Protein AF-T0Y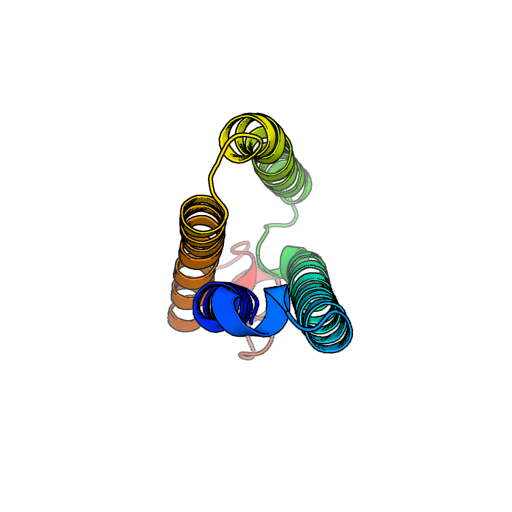A87-F1 (afdb_monomer_lite)

Organism: NCBI:txid410659

InterPro domains:
  IPR036259 MFS transporter superfamily [SSF103473] (5-103)

Secondary structure (DSSP, 8-state):
-HHHHHHHHHHTHHHHTT-HHHHHHHHHHHHHHHHHHHHHHHHHHHHHS-GGGHHHHHHHHHHHHHHHHHHHHHHHTT--HHHHHHHHHHHHHHHHHHHHHHHHH---GGGT--HHHHTTS--

Foldseek 3Di:
DLLVLLVVCLVCVVPVVVPVVVVVVSVVVNVVVVVVVVVVVVVCLLLQADPVCSVVVVVVVVCCVVVVVVVLCVVLVPDDSNVNSVVVSVVVVVVVVVVVVCVVPQDDVVVVDDSCVNNVVDD

Structure (mmCIF, N/CA/C/O backbone):
data_AF-T0YA87-F1
#
_entry.id   AF-T0YA87-F1
#
loop_
_atom_site.group_PDB
_atom_site.id
_atom_site.type_symbol
_atom_site.label_atom_id
_atom_site.label_alt_id
_atom_site.label_comp_id
_atom_site.label_asym_id
_atom_site.label_entity_id
_atom_site.label_seq_id
_atom_site.pdbx_PDB_ins_code
_atom_site.Cartn_x
_atom_site.Cartn_y
_atom_site.Cartn_z
_atom_site.occupancy
_atom_site.B_iso_or_equiv
_atom_site.auth_seq_id
_atom_site.auth_comp_id
_atom_site.auth_asym_id
_atom_site.auth_atom_id
_atom_site.pdbx_PDB_model_num
ATOM 1 N N . GLY A 1 1 ? -3.652 -8.471 -0.371 1.00 86.06 1 GLY A N 1
ATOM 2 C CA . GLY A 1 1 ? -3.643 -8.901 1.042 1.00 86.06 1 GLY A CA 1
ATOM 3 C C . GLY A 1 1 ? -4.037 -7.775 1.978 1.00 86.06 1 GLY A C 1
ATOM 4 O O . GLY A 1 1 ? -5.022 -7.910 2.693 1.00 86.06 1 GLY A O 1
ATOM 5 N N . THR A 1 2 ? -3.306 -6.660 1.949 1.00 93.38 2 THR A N 1
ATOM 6 C CA . THR A 1 2 ? -3.469 -5.559 2.909 1.00 93.38 2 THR A CA 1
ATOM 7 C C . THR A 1 2 ? -4.875 -4.983 2.976 1.00 93.38 2 THR A C 1
ATOM 9 O O . THR A 1 2 ? -5.438 -4.945 4.061 1.00 93.38 2 THR A O 1
ATOM 12 N N . PHE A 1 3 ? -5.483 -4.632 1.835 1.00 95.31 3 PHE A N 1
ATOM 13 C CA . PHE A 1 3 ? -6.855 -4.110 1.795 1.00 95.31 3 PHE A CA 1
ATOM 14 C C . PHE A 1 3 ? -7.845 -5.001 2.561 1.00 95.31 3 PHE A C 1
ATOM 16 O O . PHE A 1 3 ? -8.583 -4.529 3.421 1.00 95.31 3 PHE A O 1
ATOM 23 N N . VAL A 1 4 ? -7.813 -6.309 2.286 1.00 94.69 4 VAL A N 1
ATOM 24 C CA . VAL A 1 4 ? -8.708 -7.289 2.914 1.00 94.69 4 VAL A CA 1
ATOM 25 C C . VAL A 1 4 ? -8.491 -7.332 4.425 1.00 94.69 4 VAL A C 1
ATOM 27 O O . VAL A 1 4 ? -9.461 -7.286 5.176 1.00 94.69 4 VAL A O 1
ATOM 30 N N . LEU A 1 5 ? -7.237 -7.359 4.887 1.00 94.88 5 LEU A N 1
ATOM 31 C CA . LEU A 1 5 ? -6.940 -7.326 6.320 1.00 94.88 5 LEU A CA 1
ATOM 32 C C . LEU A 1 5 ? -7.373 -6.011 6.971 1.00 94.88 5 LEU A C 1
ATOM 34 O O . LEU A 1 5 ? -7.966 -6.047 8.043 1.00 94.88 5 LEU A O 1
ATOM 38 N N . THR A 1 6 ? -7.160 -4.862 6.329 1.00 95.31 6 THR A N 1
ATOM 39 C CA . THR A 1 6 ? -7.642 -3.567 6.830 1.00 95.31 6 THR A CA 1
ATOM 40 C C . THR A 1 6 ? -9.162 -3.562 6.993 1.00 95.31 6 THR A C 1
ATOM 42 O O . THR A 1 6 ? -9.657 -3.100 8.021 1.00 95.31 6 THR A O 1
ATOM 45 N N . VAL A 1 7 ? -9.905 -4.128 6.035 1.00 95.50 7 VAL A N 1
ATOM 46 C CA . VAL A 1 7 ? -11.366 -4.275 6.133 1.00 95.50 7 VAL A CA 1
ATOM 47 C C . VAL A 1 7 ? -11.750 -5.214 7.276 1.00 95.50 7 VAL A C 1
ATOM 49 O O . VAL A 1 7 ? -12.598 -4.848 8.085 1.00 95.50 7 VAL A O 1
ATOM 52 N N . ILE A 1 8 ? -11.108 -6.383 7.396 1.00 94.88 8 ILE A N 1
ATOM 53 C CA . ILE A 1 8 ? -11.362 -7.343 8.484 1.00 94.88 8 ILE A CA 1
ATOM 54 C C . ILE A 1 8 ? -11.144 -6.685 9.848 1.00 94.88 8 ILE A C 1
ATOM 56 O O . ILE A 1 8 ? -11.992 -6.799 10.732 1.00 94.88 8 ILE A O 1
ATOM 60 N N . ILE A 1 9 ? -10.038 -5.962 10.023 1.00 94.62 9 ILE A N 1
ATOM 61 C CA . ILE A 1 9 ? -9.744 -5.255 11.272 1.00 94.62 9 ILE A CA 1
ATOM 62 C C . ILE A 1 9 ? -10.803 -4.174 11.515 1.00 94.62 9 ILE A C 1
ATOM 64 O O . ILE A 1 9 ? -11.360 -4.108 12.608 1.00 94.62 9 ILE A O 1
ATOM 68 N N . GLY A 1 10 ? -11.162 -3.392 10.495 1.00 94.25 10 GLY A N 1
ATOM 69 C CA . GLY A 1 10 ? -12.200 -2.368 10.604 1.00 94.25 10 GLY A CA 1
ATOM 70 C C . GLY A 1 10 ? -13.554 -2.927 11.058 1.00 94.25 10 GLY A C 1
ATOM 71 O O . GLY A 1 10 ? -14.143 -2.414 12.010 1.00 94.25 10 GLY A O 1
ATOM 72 N N . VAL A 1 11 ? -14.038 -4.017 10.453 1.00 94.31 11 VAL A N 1
ATOM 73 C CA . VAL A 1 11 ? -15.344 -4.606 10.815 1.00 94.31 11 VAL A CA 1
ATOM 74 C C . VAL A 1 11 ? -15.323 -5.329 12.163 1.00 94.31 11 VAL A C 1
ATOM 76 O O . VAL A 1 11 ? -16.3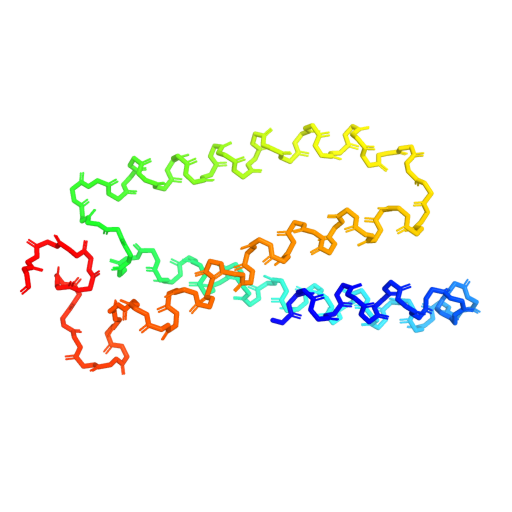42 -5.390 12.847 1.00 94.31 11 VAL A O 1
ATOM 79 N N . THR A 1 12 ? -14.165 -5.840 12.590 1.00 94.62 12 THR A N 1
ATOM 80 C CA . THR A 1 12 ? -14.010 -6.540 13.878 1.00 94.62 12 THR A CA 1
ATOM 81 C C . THR A 1 12 ? -13.687 -5.608 15.052 1.00 94.62 12 THR A C 1
ATOM 83 O O . THR A 1 12 ? -13.414 -6.088 16.155 1.00 94.62 12 THR A O 1
ATOM 86 N N . THR A 1 13 ? -13.786 -4.284 14.863 1.00 94.00 13 THR A N 1
ATOM 87 C CA . THR A 1 13 ? -13.495 -3.257 15.886 1.00 94.00 13 THR A CA 1
ATOM 88 C C . THR A 1 13 ? -14.194 -3.504 17.217 1.00 94.00 13 THR A C 1
ATOM 90 O O . THR A 1 13 ? -13.578 -3.375 18.271 1.00 94.00 13 THR A O 1
ATOM 93 N N . SER A 1 14 ? -15.452 -3.942 17.215 1.00 92.81 14 SER A N 1
ATOM 94 C CA . SER A 1 14 ? -16.203 -4.219 18.450 1.00 92.81 14 SER A CA 1
ATOM 95 C C . SER A 1 14 ? -15.663 -5.402 19.273 1.00 92.81 14 SER A C 1
ATOM 97 O O . SER A 1 14 ? -16.004 -5.526 20.455 1.00 92.81 14 SER A O 1
ATOM 99 N N . VAL A 1 15 ? -14.837 -6.258 18.661 1.00 94.81 15 VAL A N 1
ATOM 100 C CA . VAL A 1 15 ? -14.286 -7.485 19.249 1.00 94.81 15 VAL A CA 1
ATOM 101 C C . VAL A 1 15 ? -12.852 -7.265 19.726 1.00 94.81 15 VAL A C 1
ATOM 103 O O . VAL A 1 15 ? -12.562 -7.491 20.901 1.00 94.81 15 VAL A O 1
ATOM 106 N N . TRP A 1 16 ? -11.949 -6.795 18.857 1.00 94.31 16 TRP A N 1
ATOM 107 C CA . TRP A 1 16 ? -10.534 -6.653 19.228 1.00 94.31 16 TRP A CA 1
ATOM 108 C C . TRP A 1 16 ? -10.275 -5.487 20.183 1.00 94.31 16 TRP A C 1
ATOM 110 O O . TRP A 1 16 ? -9.332 -5.554 20.964 1.00 94.31 16 TRP A O 1
ATOM 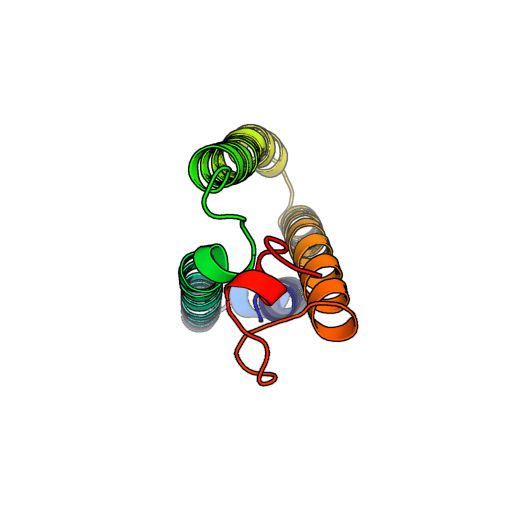120 N N . THR A 1 17 ? -11.140 -4.467 20.228 1.00 93.62 17 THR A N 1
ATOM 121 C CA . THR A 1 17 ? -11.035 -3.386 21.234 1.00 93.62 17 THR A CA 1
ATOM 122 C C . THR A 1 17 ? -11.200 -3.888 22.669 1.00 93.62 17 THR A C 1
ATOM 124 O O . THR A 1 17 ? -10.751 -3.234 23.606 1.00 93.62 17 THR A O 1
ATOM 127 N N . LYS A 1 18 ? -11.812 -5.064 22.851 1.00 96.06 18 LYS A N 1
ATOM 128 C CA . LYS A 1 18 ? -12.016 -5.713 24.153 1.00 96.06 18 LYS A CA 1
ATOM 129 C C . LYS A 1 18 ? -11.005 -6.829 24.426 1.00 96.06 18 LYS A C 1
ATOM 131 O O . LYS A 1 18 ? -10.989 -7.372 25.526 1.00 96.06 18 LYS A O 1
ATOM 136 N N . ASN A 1 19 ? -10.188 -7.200 23.439 1.00 95.75 19 ASN A N 1
ATOM 137 C CA . ASN A 1 19 ? -9.255 -8.316 23.531 1.00 95.75 19 ASN A CA 1
ATOM 138 C C . ASN A 1 19 ? -7.880 -7.918 22.982 1.00 95.75 19 ASN A C 1
ATOM 140 O O . ASN A 1 19 ? -7.636 -7.933 21.775 1.00 95.75 19 ASN A O 1
ATOM 144 N N . MET A 1 20 ? -6.963 -7.628 23.906 1.00 94.56 20 MET A N 1
ATOM 145 C CA . MET A 1 20 ? -5.596 -7.210 23.596 1.00 94.56 20 MET A CA 1
ATOM 146 C C . MET A 1 20 ? -4.821 -8.257 22.780 1.00 94.56 20 MET A C 1
ATOM 148 O O . MET A 1 20 ? -4.065 -7.898 21.881 1.00 94.56 20 MET A O 1
ATOM 152 N N . ALA A 1 21 ? -5.013 -9.551 23.053 1.00 95.88 21 ALA A N 1
ATOM 153 C CA . ALA A 1 21 ? -4.329 -10.606 22.309 1.00 95.88 21 ALA A CA 1
ATOM 154 C C . ALA A 1 21 ? -4.783 -10.629 20.842 1.00 95.88 21 ALA A C 1
ATOM 156 O O . ALA A 1 21 ? -3.950 -10.687 19.939 1.00 95.88 21 ALA A O 1
ATOM 157 N N . LEU A 1 22 ? -6.093 -10.506 20.598 1.00 94.50 22 LEU A N 1
ATOM 158 C CA . LEU A 1 22 ? -6.635 -10.430 19.241 1.00 94.50 22 LEU A CA 1
ATOM 159 C C . LEU A 1 22 ? -6.130 -9.187 18.496 1.00 94.50 22 LEU A C 1
ATOM 161 O O . LEU A 1 22 ? -5.775 -9.294 17.325 1.00 94.50 22 LEU A O 1
ATOM 165 N N . PHE A 1 23 ? -6.052 -8.034 19.169 1.00 94.88 23 PHE A N 1
ATOM 166 C CA . PHE A 1 23 ? -5.475 -6.818 18.590 1.00 94.88 23 PHE A CA 1
ATOM 167 C C . PHE A 1 23 ? -4.047 -7.058 18.080 1.00 94.88 23 PHE A C 1
ATOM 169 O O . PHE A 1 23 ? -3.763 -6.797 16.911 1.00 94.88 23 PHE A O 1
ATOM 176 N N . TRP A 1 24 ? -3.166 -7.622 18.911 1.00 96.88 24 TRP A N 1
ATOM 177 C CA . TRP A 1 24 ? -1.778 -7.875 18.517 1.00 96.88 24 TRP A CA 1
ATOM 178 C C . TRP A 1 24 ? -1.641 -8.901 17.398 1.00 96.88 24 TRP A C 1
ATOM 180 O O . TRP A 1 24 ? -0.819 -8.711 16.503 1.00 96.88 24 TRP A O 1
ATOM 190 N N . VAL A 1 25 ? -2.462 -9.955 17.403 1.00 96.75 25 VAL A N 1
ATOM 191 C CA . VAL A 1 25 ? -2.485 -10.936 16.308 1.00 96.75 25 VAL A CA 1
ATOM 192 C C . VAL A 1 25 ? -2.866 -10.261 14.992 1.00 96.75 25 VAL A C 1
ATOM 194 O O . VAL A 1 25 ? -2.172 -10.427 13.991 1.00 96.75 25 VAL A O 1
ATOM 197 N N . LEU A 1 26 ? -3.933 -9.460 14.991 1.00 95.75 26 LEU A N 1
ATOM 198 C CA . LEU A 1 26 ? -4.396 -8.753 13.798 1.00 95.75 26 LEU A CA 1
ATOM 199 C C . LEU A 1 26 ? -3.361 -7.747 13.276 1.00 95.75 26 LEU A C 1
ATOM 201 O O . LEU A 1 26 ? -3.101 -7.703 12.074 1.00 95.75 26 LEU A O 1
ATOM 205 N N . VAL A 1 27 ? -2.736 -6.977 14.171 1.00 94.31 27 VAL A N 1
ATOM 206 C CA . VAL A 1 27 ? -1.664 -6.034 13.820 1.00 94.31 27 VAL A CA 1
ATOM 207 C C . VAL A 1 27 ? -0.440 -6.767 13.269 1.00 94.31 27 VAL A C 1
ATOM 209 O O . VAL A 1 27 ? 0.113 -6.349 12.254 1.00 94.31 27 VAL A O 1
ATOM 212 N N . GLY A 1 28 ? -0.038 -7.880 13.887 1.00 97.50 28 GLY A N 1
ATOM 213 C CA . GLY A 1 28 ? 1.083 -8.696 13.423 1.00 97.50 28 GLY A CA 1
ATOM 214 C C . GLY A 1 28 ? 0.847 -9.269 12.026 1.00 97.50 28 GLY A C 1
ATOM 215 O O . GLY A 1 28 ? 1.712 -9.160 11.159 1.00 97.50 28 GLY A O 1
ATOM 216 N N . LEU A 1 29 ? -0.348 -9.808 11.769 1.00 96.81 29 LEU A N 1
ATOM 217 C CA . LEU A 1 29 ? -0.727 -10.304 10.443 1.00 96.81 29 LEU A CA 1
ATOM 218 C C . LEU A 1 29 ? -0.727 -9.190 9.394 1.00 96.81 29 LEU A C 1
ATOM 220 O O . LEU A 1 29 ? -0.199 -9.380 8.297 1.00 96.81 29 LEU A O 1
ATOM 224 N N . LEU A 1 30 ? -1.275 -8.019 9.731 1.00 95.56 30 LEU A N 1
ATOM 225 C CA . LEU A 1 30 ? -1.248 -6.857 8.844 1.00 95.56 30 LEU A CA 1
ATOM 226 C C . LEU A 1 30 ? 0.192 -6.439 8.514 1.00 95.56 30 LEU A C 1
ATOM 228 O O . LEU A 1 30 ? 0.500 -6.184 7.351 1.00 95.56 30 LEU A O 1
ATOM 232 N N . ALA A 1 31 ? 1.079 -6.412 9.511 1.00 96.06 31 ALA A N 1
ATOM 233 C CA . ALA A 1 31 ? 2.484 -6.070 9.322 1.00 96.06 31 ALA A CA 1
ATOM 234 C C . ALA A 1 31 ? 3.202 -7.067 8.401 1.00 96.06 31 ALA A C 1
ATOM 236 O O . ALA A 1 31 ? 3.905 -6.645 7.487 1.00 96.06 31 ALA A O 1
ATOM 237 N N . ILE A 1 32 ? 2.984 -8.374 8.583 1.00 97.19 32 ILE A N 1
ATOM 238 C CA . ILE A 1 32 ? 3.561 -9.415 7.716 1.00 97.19 32 ILE A CA 1
ATOM 239 C C . ILE A 1 32 ? 3.126 -9.205 6.264 1.00 97.19 32 ILE A C 1
ATOM 241 O O . ILE A 1 32 ? 3.962 -9.187 5.361 1.00 97.19 32 ILE A O 1
ATOM 245 N N . VAL A 1 33 ? 1.827 -9.010 6.033 1.00 95.75 33 VAL A N 1
ATOM 246 C CA . VAL A 1 33 ? 1.297 -8.822 4.678 1.00 95.75 33 VAL A CA 1
ATOM 247 C C . VAL A 1 33 ? 1.821 -7.534 4.043 1.00 95.75 33 VAL A C 1
ATOM 249 O O . VAL A 1 33 ? 2.181 -7.551 2.868 1.00 95.75 33 VAL A O 1
ATOM 252 N N . ASN A 1 34 ? 1.940 -6.447 4.807 1.00 94.00 34 ASN A N 1
ATOM 253 C CA . ASN A 1 34 ? 2.540 -5.206 4.315 1.00 94.00 34 ASN A CA 1
ATOM 254 C C . ASN A 1 34 ? 4.006 -5.381 3.933 1.00 94.00 34 ASN A C 1
ATOM 256 O O . ASN A 1 34 ? 4.411 -4.921 2.870 1.00 94.00 34 ASN A O 1
ATOM 260 N N . SER A 1 35 ? 4.789 -6.074 4.758 1.00 94.06 35 SER A N 1
ATOM 261 C CA . SER A 1 35 ? 6.192 -6.358 4.451 1.00 94.06 35 SER A CA 1
ATOM 262 C C . SER A 1 35 ? 6.337 -7.145 3.152 1.00 94.06 35 SER A C 1
ATOM 264 O O . SER A 1 35 ? 7.195 -6.817 2.340 1.00 94.06 35 SER A O 1
ATOM 266 N N . ILE A 1 36 ? 5.467 -8.132 2.909 1.00 94.19 36 ILE A N 1
ATOM 267 C CA . ILE A 1 36 ? 5.450 -8.863 1.635 1.00 94.19 36 ILE A CA 1
ATOM 268 C C . ILE A 1 36 ? 5.150 -7.907 0.475 1.00 94.19 36 ILE A C 1
ATOM 270 O O . ILE A 1 36 ? 5.865 -7.938 -0.518 1.00 94.19 36 ILE A O 1
ATOM 274 N N . CYS A 1 37 ? 4.155 -7.021 0.604 1.00 90.31 37 CYS A N 1
ATOM 275 C CA . CYS A 1 37 ? 3.848 -6.039 -0.438 1.00 90.31 37 CYS A CA 1
ATOM 276 C C . CYS A 1 37 ? 5.048 -5.140 -0.773 1.00 90.31 37 CYS A C 1
ATOM 278 O O . CYS A 1 37 ? 5.342 -4.960 -1.951 1.00 90.31 37 CYS A O 1
ATOM 280 N N . TYR A 1 38 ? 5.763 -4.628 0.232 1.00 88.75 38 TYR A N 1
ATOM 281 C CA . TYR A 1 38 ? 6.956 -3.805 0.004 1.00 88.75 38 TYR A CA 1
ATOM 282 C C . TYR A 1 38 ? 8.109 -4.595 -0.627 1.00 88.75 38 TYR A C 1
ATOM 284 O O . TYR A 1 38 ? 8.772 -4.091 -1.529 1.00 88.75 38 TYR A O 1
ATOM 292 N N . LEU A 1 39 ? 8.318 -5.850 -0.216 1.00 91.25 39 LEU A N 1
ATOM 293 C CA . LEU A 1 39 ? 9.324 -6.725 -0.829 1.00 91.25 39 LEU A CA 1
ATOM 294 C C . LEU A 1 39 ? 8.998 -7.033 -2.295 1.00 91.25 39 LEU A C 1
ATOM 296 O O . LEU A 1 39 ? 9.891 -7.021 -3.145 1.00 91.25 39 LEU A O 1
ATOM 300 N N . THR A 1 40 ? 7.727 -7.290 -2.608 1.00 89.69 40 THR A N 1
ATOM 301 C CA . THR A 1 40 ? 7.277 -7.501 -3.987 1.00 89.69 40 THR A CA 1
ATOM 302 C C . THR A 1 40 ? 7.452 -6.232 -4.810 1.00 89.69 40 THR A C 1
ATOM 304 O O . THR A 1 40 ? 7.984 -6.306 -5.912 1.00 89.69 40 THR A O 1
ATOM 307 N N . GLU A 1 41 ? 7.072 -5.070 -4.272 1.00 88.12 41 GLU A N 1
ATOM 308 C CA . GLU A 1 41 ? 7.291 -3.782 -4.930 1.00 88.12 41 GLU A CA 1
ATOM 309 C C . GLU A 1 41 ? 8.771 -3.609 -5.283 1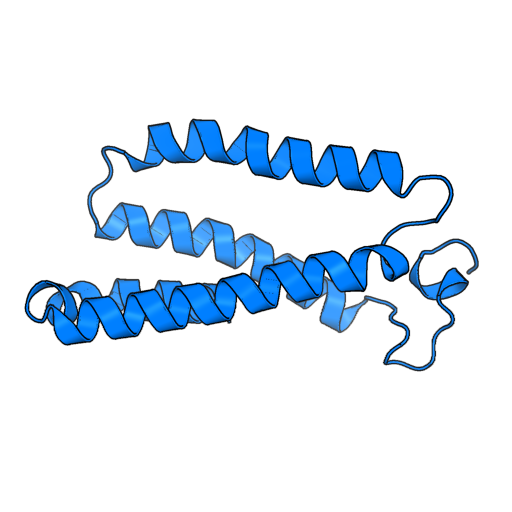.00 88.12 41 GLU A C 1
ATOM 311 O O . GLU A 1 41 ? 9.090 -3.388 -6.444 1.00 88.12 41 GLU A O 1
ATOM 316 N N . ASP A 1 42 ? 9.682 -3.772 -4.320 1.00 86.31 42 ASP A N 1
ATOM 317 C CA . ASP A 1 42 ? 11.120 -3.609 -4.551 1.00 86.31 42 ASP A CA 1
ATOM 318 C C . ASP A 1 42 ? 11.682 -4.589 -5.591 1.00 86.31 42 ASP A C 1
ATOM 320 O O . ASP A 1 42 ? 12.542 -4.210 -6.388 1.00 86.31 42 ASP A O 1
ATOM 324 N N . THR A 1 43 ? 11.159 -5.815 -5.628 1.00 88.38 43 THR A N 1
ATOM 325 C CA . THR A 1 43 ? 11.573 -6.846 -6.591 1.00 88.38 43 THR A CA 1
ATOM 326 C C . THR A 1 43 ? 11.105 -6.513 -8.009 1.00 88.38 43 THR A C 1
ATOM 328 O O . THR A 1 43 ? 11.887 -6.577 -8.957 1.00 88.38 43 THR A O 1
ATOM 331 N N . MET A 1 44 ? 9.846 -6.094 -8.162 1.00 87.31 44 MET A N 1
ATOM 332 C CA . MET A 1 44 ? 9.221 -5.882 -9.472 1.00 87.31 44 MET A CA 1
ATOM 333 C C . MET A 1 44 ? 9.639 -4.567 -10.142 1.00 87.31 44 MET A C 1
ATOM 335 O O . MET A 1 44 ? 9.444 -4.401 -11.342 1.00 87.31 44 MET A O 1
ATOM 339 N N . LYS A 1 45 ? 10.26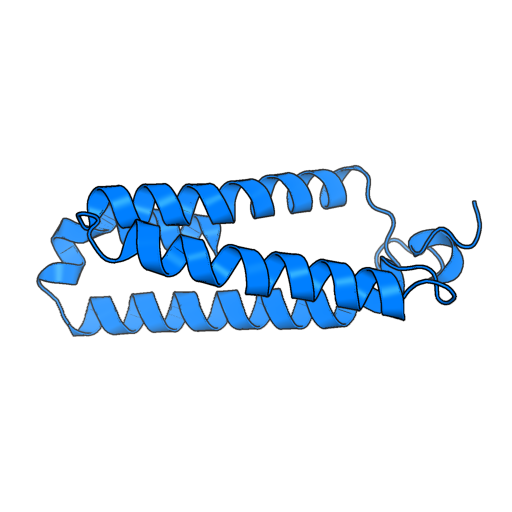5 -3.628 -9.421 1.00 86.12 45 LYS A N 1
ATOM 340 C CA . LYS A 1 45 ? 10.751 -2.347 -9.982 1.00 86.12 45 LYS A CA 1
ATOM 341 C C . LYS A 1 45 ? 11.640 -2.509 -11.205 1.00 86.12 45 LYS A C 1
ATOM 343 O O . LYS A 1 45 ? 11.597 -1.675 -12.107 1.00 86.12 45 LYS A O 1
ATOM 348 N N . ALA A 1 46 ? 12.458 -3.558 -11.223 1.00 78.75 46 ALA A N 1
ATOM 349 C CA . ALA A 1 46 ? 13.334 -3.838 -12.351 1.00 78.75 46 ALA A CA 1
ATOM 350 C C . ALA A 1 46 ? 12.553 -4.216 -13.618 1.00 78.75 46 ALA A C 1
ATOM 352 O O . ALA A 1 46 ? 13.002 -3.892 -14.713 1.00 78.75 46 ALA A O 1
ATOM 353 N N . GLU A 1 47 ? 11.389 -4.847 -13.460 1.00 83.19 47 GLU A N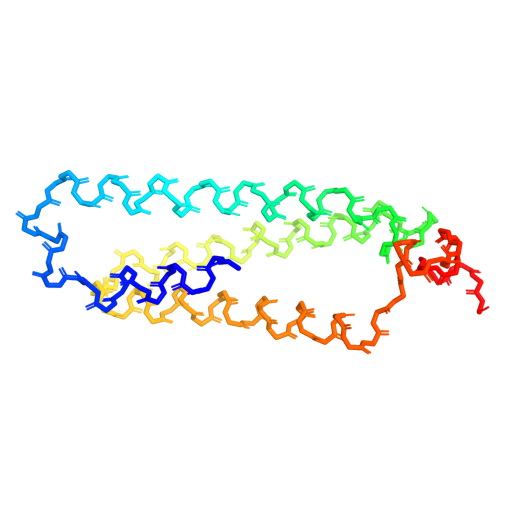 1
ATOM 354 C CA . GLU A 1 47 ? 10.510 -5.241 -14.563 1.00 83.19 47 GLU A CA 1
ATOM 355 C C . GLU A 1 47 ? 9.548 -4.132 -14.969 1.00 83.19 47 GLU A C 1
ATOM 357 O O . GLU A 1 47 ? 9.183 -4.045 -16.128 1.00 83.19 47 GLU A O 1
ATOM 362 N N . VAL A 1 48 ? 9.142 -3.270 -14.037 1.00 85.81 48 VAL A N 1
ATOM 363 C CA . VAL A 1 48 ? 8.153 -2.217 -14.308 1.00 85.81 48 VAL A CA 1
ATOM 364 C C . VAL A 1 48 ? 8.799 -0.965 -14.907 1.00 85.81 48 VAL A C 1
ATOM 366 O O . VAL A 1 48 ? 8.140 -0.207 -15.617 1.00 85.81 48 VAL A O 1
ATOM 369 N N . TRP A 1 49 ? 10.075 -0.699 -14.607 1.00 89.19 49 TRP A N 1
ATOM 370 C CA . TRP A 1 49 ? 10.730 0.551 -14.990 1.00 89.19 49 TRP A CA 1
ATOM 371 C C . TRP A 1 49 ? 11.855 0.349 -16.013 1.00 89.19 49 TRP A C 1
ATOM 373 O O . TRP A 1 49 ? 12.818 -0.371 -15.704 1.00 89.19 49 TRP A O 1
ATOM 383 N N . PRO A 1 50 ? 11.818 1.075 -17.154 1.00 89.06 50 PRO A N 1
ATOM 384 C CA . PRO A 1 50 ? 12.909 1.087 -18.121 1.00 89.06 50 PRO A CA 1
ATOM 385 C C . PRO A 1 50 ? 14.226 1.474 -17.452 1.00 89.06 50 PRO A C 1
ATOM 387 O O . PRO A 1 50 ? 14.269 2.401 -16.634 1.00 89.06 50 PRO A O 1
ATOM 390 N N . THR A 1 51 ? 15.323 0.826 -17.828 1.00 89.00 51 THR A N 1
ATOM 391 C CA . THR A 1 51 ? 16.639 0.989 -17.196 1.00 89.00 51 THR A CA 1
ATOM 392 C C . THR A 1 51 ? 17.094 2.448 -17.200 1.00 89.00 51 THR A C 1
ATOM 394 O O . THR A 1 51 ? 17.522 2.965 -16.167 1.00 89.00 51 THR A O 1
ATOM 397 N N . GLY A 1 52 ? 16.918 3.152 -18.325 1.00 87.69 52 GLY A N 1
ATOM 398 C CA . GLY A 1 52 ? 17.328 4.553 -18.477 1.00 87.69 52 GLY A CA 1
ATOM 399 C C . GLY A 1 52 ? 16.556 5.554 -17.607 1.00 87.69 52 GLY A C 1
ATOM 400 O O . GLY A 1 52 ? 17.054 6.645 -17.347 1.00 87.69 52 GLY A O 1
ATOM 401 N N . GLN A 1 53 ? 15.358 5.198 -17.133 1.00 89.75 53 GLN A N 1
ATOM 402 C CA . GLN A 1 53 ? 14.500 6.080 -16.324 1.00 89.75 53 GLN A CA 1
ATOM 403 C C . GLN A 1 53 ? 14.226 5.535 -14.921 1.00 89.75 53 GLN A C 1
ATOM 405 O O . GLN A 1 53 ? 13.568 6.200 -14.116 1.00 89.75 53 GLN A O 1
ATOM 410 N N . ARG A 1 54 ? 14.757 4.351 -14.596 1.00 89.56 54 ARG A N 1
ATOM 411 C CA . ARG A 1 54 ? 14.503 3.639 -13.343 1.00 89.56 54 ARG A CA 1
ATOM 412 C C . ARG A 1 54 ? 14.739 4.519 -12.124 1.00 89.56 54 ARG A C 1
ATOM 414 O O . ARG A 1 54 ? 13.884 4.576 -11.245 1.00 89.56 54 ARG A O 1
ATOM 421 N N . GLY A 1 55 ? 15.852 5.252 -12.091 1.00 89.94 55 GLY A N 1
ATOM 422 C CA . GLY A 1 55 ? 16.176 6.162 -10.988 1.00 89.94 55 GLY A CA 1
ATOM 423 C C . GLY A 1 55 ? 15.121 7.253 -10.783 1.00 89.94 55 GLY A C 1
ATOM 424 O O . GLY A 1 55 ? 14.650 7.449 -9.663 1.00 89.94 55 GLY A O 1
ATOM 425 N N . THR A 1 56 ? 14.693 7.910 -11.862 1.00 92.81 56 THR A N 1
ATOM 426 C CA . THR A 1 56 ? 13.679 8.975 -11.821 1.00 92.81 56 THR A CA 1
ATOM 427 C C . THR A 1 56 ? 12.315 8.444 -11.396 1.00 92.81 56 THR A C 1
ATOM 429 O O . THR A 1 56 ? 11.680 9.031 -10.522 1.00 92.81 56 THR A O 1
ATOM 432 N N . LEU A 1 57 ? 11.878 7.311 -11.954 1.00 91.50 57 LEU A N 1
ATOM 433 C CA . LEU A 1 57 ? 10.599 6.689 -11.598 1.00 91.50 57 LEU A CA 1
ATOM 434 C C . LEU A 1 57 ? 10.597 6.197 -10.143 1.00 91.50 57 LEU A C 1
ATOM 436 O O . LEU A 1 57 ? 9.622 6.417 -9.425 1.00 91.50 57 LEU A O 1
ATOM 440 N N . THR A 1 58 ? 11.720 5.644 -9.667 1.00 90.94 58 THR A N 1
ATOM 441 C CA . THR A 1 58 ? 11.897 5.285 -8.248 1.00 90.94 58 THR A CA 1
ATOM 442 C C . THR A 1 58 ? 11.775 6.503 -7.345 1.00 90.94 58 THR A C 1
ATOM 444 O O . THR A 1 58 ? 11.069 6.466 -6.334 1.00 90.94 58 THR A O 1
ATOM 447 N N . ALA A 1 59 ? 12.483 7.581 -7.688 1.00 91.56 59 ALA A N 1
ATOM 448 C CA . ALA A 1 59 ? 12.482 8.809 -6.908 1.00 91.56 59 ALA A CA 1
ATOM 449 C C . ALA A 1 59 ? 11.080 9.422 -6.860 1.00 91.56 59 ALA A C 1
ATOM 451 O O . ALA A 1 59 ? 10.626 9.809 -5.786 1.00 91.56 59 ALA A O 1
ATOM 452 N N . LEU A 1 60 ? 10.372 9.436 -7.991 1.00 92.75 60 LEU A N 1
ATOM 453 C CA . LEU A 1 60 ? 9.003 9.929 -8.082 1.00 92.75 60 LEU A CA 1
ATOM 454 C C . LEU A 1 60 ? 8.043 9.097 -7.224 1.00 92.75 60 LEU A C 1
ATOM 456 O O . LEU A 1 60 ? 7.306 9.663 -6.420 1.00 92.75 60 LEU A O 1
ATOM 460 N N . ALA A 1 61 ? 8.088 7.766 -7.337 1.00 89.69 61 ALA A N 1
ATOM 461 C CA . ALA A 1 61 ? 7.249 6.873 -6.540 1.00 89.69 61 ALA A CA 1
ATOM 462 C C . ALA A 1 61 ? 7.475 7.081 -5.032 1.00 89.69 61 ALA A C 1
ATOM 464 O O . ALA A 1 61 ? 6.519 7.223 -4.266 1.00 89.69 61 ALA A O 1
ATOM 465 N N . ARG A 1 62 ? 8.740 7.188 -4.603 1.00 89.69 62 ARG A N 1
ATOM 466 C CA . ARG A 1 62 ? 9.089 7.457 -3.199 1.00 89.69 62 ARG A CA 1
ATOM 467 C C . ARG A 1 62 ? 8.662 8.847 -2.744 1.00 89.69 62 ARG A C 1
ATOM 469 O O . ARG A 1 62 ? 8.147 8.980 -1.637 1.00 89.69 62 ARG A O 1
ATOM 476 N N . PHE A 1 63 ? 8.853 9.864 -3.580 1.00 94.12 63 PHE A N 1
ATOM 477 C CA . PHE A 1 63 ? 8.443 11.230 -3.273 1.00 94.12 63 PHE A CA 1
ATOM 478 C C . PHE A 1 63 ? 6.930 11.322 -3.076 1.00 94.12 63 PHE A C 1
ATOM 480 O O . PHE A 1 63 ? 6.487 11.901 -2.091 1.00 94.12 63 PHE A O 1
ATOM 487 N N . ILE A 1 64 ? 6.142 10.696 -3.954 1.00 91.06 64 ILE A N 1
ATOM 488 C CA . ILE A 1 64 ? 4.683 10.647 -3.819 1.00 91.06 64 ILE A CA 1
ATOM 489 C C . ILE A 1 64 ? 4.295 9.884 -2.548 1.00 91.06 64 ILE A C 1
ATOM 491 O O . ILE A 1 64 ? 3.505 10.392 -1.758 1.00 91.06 64 ILE A O 1
ATOM 495 N N . SER A 1 65 ? 4.876 8.705 -2.307 1.00 86.75 65 SER A N 1
ATOM 496 C CA . SER A 1 65 ? 4.551 7.889 -1.131 1.00 86.75 65 SER A CA 1
ATOM 497 C C . SER A 1 65 ? 4.852 8.616 0.185 1.00 86.75 65 SER A C 1
ATOM 499 O O . SER A 1 65 ? 3.989 8.707 1.054 1.00 86.75 65 SER A O 1
ATOM 501 N N . ILE A 1 66 ? 6.066 9.151 0.347 1.00 89.44 66 ILE A N 1
ATOM 502 C CA . ILE A 1 66 ? 6.476 9.863 1.570 1.00 89.44 66 ILE A CA 1
ATOM 503 C C . ILE A 1 66 ? 5.748 11.209 1.670 1.00 89.44 66 ILE A C 1
ATOM 505 O O . ILE A 1 66 ? 5.281 11.589 2.742 1.00 89.44 66 ILE A O 1
ATOM 509 N N . GLY A 1 67 ? 5.616 11.914 0.546 1.00 91.56 67 GLY A N 1
ATOM 510 C CA . GLY A 1 67 ? 4.970 13.217 0.469 1.00 91.56 67 GLY A CA 1
ATOM 511 C C . GLY A 1 67 ? 3.490 13.167 0.826 1.00 91.56 67 GLY A C 1
ATOM 512 O O . GLY A 1 67 ? 3.027 14.043 1.546 1.00 91.56 67 GLY A O 1
ATOM 513 N N . LEU A 1 68 ? 2.759 12.134 0.392 1.00 91.75 68 LEU A N 1
ATOM 514 C CA . LEU A 1 68 ? 1.352 11.923 0.754 1.00 91.75 68 LEU A CA 1
ATOM 515 C C . LEU A 1 68 ? 1.176 11.342 2.162 1.00 91.75 68 LEU A C 1
ATOM 517 O O . LEU A 1 68 ? 0.126 11.539 2.775 1.00 91.75 68 LEU A O 1
ATOM 521 N N . TYR A 1 69 ? 2.191 10.672 2.707 1.00 91.31 69 TYR A N 1
ATOM 522 C CA . TYR A 1 69 ? 2.126 10.140 4.065 1.00 91.31 69 TYR A CA 1
ATOM 523 C C . TYR A 1 69 ? 2.027 11.249 5.125 1.00 91.31 69 TYR A C 1
ATOM 525 O O . TYR A 1 69 ? 1.231 11.139 6.055 1.00 91.31 69 TYR A O 1
ATOM 533 N N . ILE A 1 70 ? 2.764 12.353 4.958 1.00 92.00 70 ILE A N 1
ATOM 534 C CA . ILE A 1 70 ? 2.722 13.505 5.877 1.00 92.00 70 ILE A CA 1
ATOM 535 C C . ILE A 1 70 ? 1.293 14.064 6.047 1.00 92.00 70 ILE A C 1
ATOM 537 O O . ILE A 1 70 ? 0.794 14.065 7.175 1.00 92.00 70 ILE A O 1
ATOM 541 N N . PRO A 1 71 ? 0.589 14.520 4.991 1.00 92.44 71 PRO A N 1
ATOM 542 C CA . PRO A 1 71 ? -0.772 15.024 5.132 1.00 92.44 71 PRO A CA 1
ATOM 543 C C . PRO A 1 71 ? -1.741 13.936 5.601 1.00 92.44 71 PRO A C 1
ATOM 545 O O . PRO A 1 71 ? -2.659 14.249 6.354 1.00 92.44 71 PRO A O 1
ATOM 548 N N . ALA A 1 72 ? -1.528 12.666 5.234 1.00 92.19 72 ALA A N 1
ATOM 549 C CA . ALA A 1 72 ? -2.351 11.568 5.733 1.00 92.19 72 ALA A CA 1
ATOM 550 C C . ALA A 1 72 ? -2.267 11.430 7.263 1.00 92.19 72 ALA A C 1
ATOM 552 O O . ALA A 1 72 ? -3.299 11.230 7.902 1.00 92.19 72 ALA A O 1
ATOM 553 N N . ILE A 1 73 ? -1.088 11.604 7.873 1.00 92.31 73 ILE A N 1
ATOM 554 C CA . ILE A 1 73 ? -0.940 11.614 9.339 1.00 92.31 73 ILE A CA 1
ATOM 555 C C . ILE A 1 73 ? -1.755 12.751 9.962 1.00 92.31 73 ILE A C 1
ATOM 557 O O . ILE A 1 73 ? -2.518 12.517 10.898 1.00 92.31 73 ILE A O 1
ATOM 561 N N . TYR A 1 74 ? -1.636 13.974 9.435 1.00 93.00 74 TYR A N 1
ATOM 562 C CA . TYR A 1 74 ? -2.379 15.124 9.966 1.00 93.00 74 TYR A CA 1
ATOM 563 C C . TYR A 1 74 ? -3.892 14.953 9.824 1.00 93.00 74 TYR A C 1
ATOM 565 O O . TYR A 1 74 ? -4.639 15.283 10.742 1.00 93.00 74 TYR A O 1
ATOM 573 N N . LEU A 1 75 ? -4.341 14.407 8.694 1.00 92.69 75 LEU A N 1
ATOM 574 C CA . LEU A 1 75 ? -5.752 14.158 8.427 1.00 92.69 75 LEU A CA 1
ATOM 575 C C . LEU A 1 75 ? -6.319 13.066 9.343 1.00 92.69 75 LEU A C 1
ATOM 577 O O . LEU A 1 75 ? -7.434 13.193 9.841 1.00 92.69 75 LEU A O 1
ATOM 581 N N . THR A 1 76 ? -5.556 11.999 9.575 1.00 94.56 76 THR A N 1
ATOM 582 C CA . THR A 1 76 ? -6.016 10.838 10.350 1.00 94.56 76 THR A CA 1
ATOM 583 C C . THR A 1 76 ? -5.853 10.994 11.860 1.00 94.56 76 THR A C 1
ATOM 585 O O . THR A 1 76 ? -6.550 10.308 12.605 1.00 94.56 76 THR A O 1
ATOM 588 N N . GLY A 1 77 ? -5.000 11.910 12.330 1.00 92.38 77 GLY A N 1
ATOM 589 C CA . GLY A 1 77 ? -4.672 12.070 13.751 1.00 92.38 77 GLY A CA 1
ATOM 590 C C . GLY A 1 77 ? -5.847 12.436 14.666 1.00 92.38 77 GLY A C 1
ATOM 591 O O . GLY A 1 77 ? -5.794 12.159 15.860 1.00 92.38 77 GLY A O 1
ATOM 592 N N . SER A 1 78 ? -6.917 13.024 14.126 1.00 91.69 78 SER A N 1
ATOM 593 C CA . SER A 1 78 ? -8.133 13.380 14.875 1.00 91.69 78 SER A CA 1
ATOM 594 C C . SER A 1 78 ? -9.364 12.558 14.476 1.00 91.69 78 SER A C 1
ATOM 596 O O . SER A 1 78 ? -10.467 12.818 14.962 1.00 91.69 78 SER A O 1
ATOM 598 N N . MET A 1 79 ? -9.208 11.565 13.595 1.00 95.56 79 MET A N 1
ATOM 599 C CA . MET A 1 79 ? -10.336 10.777 13.107 1.00 95.56 79 MET A CA 1
ATOM 600 C C . MET A 1 79 ? -10.836 9.774 14.154 1.00 95.56 79 MET A C 1
ATOM 602 O O . MET A 1 79 ? -10.036 9.070 14.774 1.00 95.56 79 MET A O 1
ATOM 606 N N . PRO A 1 80 ? -12.164 9.603 14.294 1.00 94.50 80 PRO A N 1
ATOM 607 C CA . PRO A 1 80 ? -12.726 8.454 14.990 1.00 94.50 80 PRO A CA 1
ATOM 608 C C . PRO A 1 80 ? -12.284 7.142 14.332 1.00 94.50 80 PRO A C 1
ATOM 610 O O . PRO A 1 80 ? -12.117 7.080 13.113 1.00 94.50 80 PRO A O 1
ATOM 613 N N . VAL A 1 81 ? -12.186 6.070 15.123 1.00 91.50 81 VAL A N 1
ATOM 614 C CA . VAL A 1 81 ? -11.682 4.753 14.679 1.00 91.50 81 VAL A CA 1
ATOM 615 C C . VAL A 1 81 ? -12.367 4.256 13.397 1.00 91.50 81 VAL A C 1
ATOM 617 O O . VAL A 1 81 ? -11.692 3.812 12.472 1.00 91.50 81 VAL A O 1
ATOM 620 N N . ASN A 1 82 ? -13.693 4.386 13.289 1.00 90.81 82 ASN A N 1
ATOM 621 C CA . ASN A 1 82 ? -14.426 3.948 12.095 1.00 90.81 82 ASN A CA 1
ATOM 622 C C . ASN A 1 82 ? -14.015 4.734 10.839 1.00 90.81 82 ASN A C 1
ATOM 624 O O . ASN A 1 82 ? -13.762 4.142 9.792 1.00 90.81 82 ASN A O 1
ATOM 628 N N . THR A 1 83 ? -13.909 6.060 10.947 1.00 93.25 83 THR A N 1
ATOM 629 C CA . THR A 1 83 ? -13.498 6.931 9.837 1.00 93.25 83 THR A CA 1
ATOM 630 C C . THR A 1 83 ? -12.042 6.683 9.452 1.00 93.25 83 THR A C 1
ATOM 632 O O . THR A 1 83 ? -11.723 6.648 8.267 1.00 93.25 83 THR A O 1
ATOM 635 N N . TYR A 1 84 ? -11.178 6.429 10.439 1.00 94.12 84 TYR A N 1
ATOM 636 C CA . TYR A 1 84 ? -9.785 6.047 10.220 1.00 94.12 84 TYR A CA 1
ATOM 637 C C . TYR A 1 84 ? -9.670 4.768 9.378 1.00 94.12 84 TYR A C 1
ATOM 639 O O . TYR A 1 84 ? -8.947 4.744 8.382 1.00 94.12 84 TYR A O 1
ATOM 647 N N . PHE A 1 85 ? -10.412 3.713 9.732 1.00 93.81 85 PHE A N 1
ATOM 648 C CA . PHE A 1 85 ? -10.378 2.460 8.974 1.00 93.81 85 PHE A CA 1
ATOM 649 C C . PHE A 1 85 ? -10.982 2.599 7.577 1.00 93.81 85 PHE A C 1
ATOM 651 O O . PHE A 1 85 ? -10.451 2.000 6.646 1.00 93.81 85 PHE A O 1
ATOM 658 N N . LEU A 1 86 ? -12.032 3.409 7.402 1.00 94.06 86 LEU A N 1
ATOM 659 C CA . LEU A 1 86 ? -12.578 3.714 6.076 1.00 94.06 86 LEU A CA 1
ATOM 660 C C . LEU A 1 86 ? -11.563 4.456 5.201 1.00 94.06 86 LEU A C 1
ATOM 662 O O . LEU A 1 86 ? -11.366 4.080 4.047 1.00 94.06 86 LEU A O 1
ATOM 666 N N . PHE A 1 87 ? -10.886 5.464 5.755 1.00 95.00 87 PHE A N 1
ATOM 667 C CA . PHE A 1 87 ? -9.829 6.187 5.052 1.00 95.00 87 PHE A CA 1
ATOM 668 C C . PHE A 1 87 ? -8.695 5.242 4.638 1.00 95.00 87 PHE A C 1
ATOM 670 O O . PHE A 1 87 ? -8.321 5.190 3.467 1.00 95.00 87 PHE A O 1
ATOM 677 N N . ASN A 1 88 ? -8.193 4.441 5.581 1.00 93.81 88 ASN A N 1
ATOM 678 C CA . ASN A 1 88 ? -7.096 3.509 5.336 1.00 93.81 88 ASN A CA 1
ATOM 679 C C . ASN A 1 88 ? -7.491 2.432 4.307 1.00 93.81 88 ASN A C 1
ATOM 681 O O . ASN A 1 88 ? -6.743 2.153 3.373 1.00 93.81 88 ASN A O 1
ATOM 685 N N . ALA A 1 89 ? -8.705 1.881 4.407 1.00 94.81 89 ALA A N 1
ATOM 686 C CA . ALA A 1 89 ? -9.239 0.958 3.408 1.00 94.81 89 ALA A CA 1
ATOM 687 C C . ALA A 1 89 ? -9.338 1.614 2.023 1.00 94.81 89 ALA A C 1
ATOM 689 O O . ALA A 1 89 ? -8.994 0.970 1.039 1.00 94.81 89 ALA A O 1
ATOM 690 N N . GLY A 1 90 ? -9.733 2.887 1.937 1.00 95.31 90 GLY A N 1
ATOM 691 C CA . GLY A 1 90 ? -9.754 3.645 0.684 1.00 95.31 90 GLY A CA 1
ATOM 692 C C . GLY A 1 90 ? -8.374 3.751 0.028 1.00 95.31 90 GLY A C 1
ATOM 693 O O . GLY A 1 90 ? -8.242 3.482 -1.164 1.00 95.31 90 GLY A O 1
ATOM 694 N N . VAL A 1 91 ? -7.331 4.052 0.807 1.00 93.44 91 VAL A N 1
ATOM 695 C CA . VAL A 1 91 ? -5.943 4.097 0.309 1.00 93.44 91 VAL A CA 1
ATOM 696 C C . VAL A 1 91 ? -5.518 2.735 -0.247 1.00 93.44 91 VAL A C 1
ATOM 698 O O . VAL A 1 91 ? -5.042 2.642 -1.381 1.00 93.44 91 VAL A O 1
ATOM 701 N N . TRP A 1 92 ? -5.748 1.655 0.504 1.00 94.06 92 TRP A N 1
ATOM 702 C CA . TRP A 1 92 ? -5.409 0.306 0.041 1.00 94.06 92 TRP A CA 1
ATOM 703 C C . TRP A 1 92 ? -6.275 -0.174 -1.121 1.00 94.06 92 TRP A C 1
ATOM 705 O O . TRP A 1 92 ? -5.814 -0.983 -1.924 1.00 94.06 92 TRP A O 1
ATOM 715 N N . PHE A 1 93 ? -7.507 0.320 -1.237 1.00 96.12 93 PHE A N 1
ATOM 716 C CA . PHE A 1 93 ? -8.393 0.004 -2.348 1.00 96.12 93 PHE A CA 1
ATOM 717 C C . PHE A 1 93 ? -7.855 0.561 -3.664 1.00 96.12 93 PHE A C 1
ATOM 719 O O . PHE A 1 93 ? -7.836 -0.157 -4.657 1.00 96.12 93 PHE A O 1
ATOM 726 N N . VAL A 1 94 ? -7.332 1.792 -3.667 1.00 94.25 94 VAL A N 1
ATOM 727 C CA . VAL A 1 94 ? -6.652 2.349 -4.848 1.00 94.25 94 VAL A CA 1
ATOM 728 C C . VAL A 1 94 ? -5.466 1.468 -5.247 1.00 94.25 94 VAL A C 1
ATOM 730 O O . VAL A 1 94 ? -5.332 1.116 -6.416 1.00 94.25 94 VAL A O 1
ATOM 733 N N . GLY A 1 95 ? -4.656 1.030 -4.277 1.00 91.50 95 GLY A N 1
ATOM 734 C CA . GLY A 1 95 ? -3.568 0.080 -4.532 1.00 91.50 95 GLY A CA 1
ATOM 735 C C . GLY A 1 95 ? -4.054 -1.254 -5.112 1.00 91.50 95 GLY A C 1
ATOM 736 O O . GLY A 1 95 ? -3.457 -1.770 -6.055 1.00 91.50 95 GLY A O 1
ATOM 737 N N . LEU A 1 96 ? -5.166 -1.791 -4.599 1.00 94.31 96 LEU A N 1
ATOM 738 C CA . LEU A 1 96 ? -5.788 -3.014 -5.110 1.00 94.31 96 LEU A CA 1
ATOM 739 C C . LEU A 1 96 ? -6.270 -2.853 -6.557 1.00 94.31 96 LEU A C 1
ATOM 741 O O . LEU A 1 96 ? -6.072 -3.766 -7.353 1.00 94.31 96 LEU A O 1
ATOM 745 N N . LEU A 1 97 ? -6.879 -1.716 -6.905 1.00 95.62 97 LEU A N 1
ATOM 746 C CA . LEU A 1 97 ? -7.326 -1.437 -8.271 1.00 95.62 97 LEU A CA 1
ATOM 747 C C . LEU A 1 97 ? -6.147 -1.377 -9.242 1.00 95.62 97 LEU A C 1
ATOM 749 O O . LEU A 1 97 ? -6.201 -2.002 -10.298 1.00 95.62 97 LEU A O 1
ATOM 753 N N . THR A 1 98 ? -5.065 -0.689 -8.871 1.00 90.88 98 THR A N 1
ATOM 754 C CA . THR A 1 98 ? -3.851 -0.617 -9.696 1.00 90.88 98 THR A CA 1
ATOM 755 C C . THR A 1 98 ? -3.203 -1.991 -9.859 1.00 90.88 98 THR A C 1
ATOM 757 O O . THR A 1 98 ? -2.838 -2.369 -10.970 1.00 90.88 98 THR A O 1
ATOM 760 N N . ALA A 1 99 ? -3.115 -2.777 -8.782 1.00 90.38 99 ALA A N 1
ATOM 761 C CA . ALA A 1 99 ? -2.613 -4.148 -8.846 1.00 90.38 99 ALA A CA 1
ATOM 762 C C . ALA A 1 99 ? -3.510 -5.050 -9.711 1.00 90.38 99 ALA A C 1
ATOM 764 O O . ALA A 1 99 ? -3.006 -5.863 -10.476 1.00 90.38 99 ALA A O 1
ATOM 765 N N . GLY A 1 100 ? -4.833 -4.885 -9.633 1.00 92.94 100 GLY A N 1
ATOM 766 C CA . GLY A 1 100 ? -5.787 -5.601 -10.480 1.00 92.94 100 GLY A CA 1
ATOM 767 C C . GLY A 1 100 ? -5.654 -5.230 -11.957 1.00 92.94 100 GLY A C 1
ATOM 768 O O . GLY A 1 100 ? -5.653 -6.113 -12.808 1.00 92.94 100 GLY A O 1
ATOM 769 N N . ALA A 1 101 ? -5.472 -3.945 -12.267 1.00 92.31 101 ALA A N 1
ATOM 770 C CA . ALA A 1 101 ? -5.194 -3.492 -13.628 1.00 92.31 101 ALA A CA 1
ATOM 771 C C . ALA A 1 101 ? -3.887 -4.098 -14.166 1.00 92.31 101 ALA A C 1
ATOM 773 O O . ALA A 1 101 ? -3.852 -4.568 -15.301 1.00 92.31 101 ALA A O 1
ATOM 774 N N . TRP A 1 102 ? -2.838 -4.157 -13.339 1.00 89.75 102 TRP A N 1
ATOM 775 C CA . TRP A 1 102 ? -1.586 -4.819 -13.707 1.00 89.75 102 TRP A CA 1
ATOM 776 C C . TRP A 1 102 ? -1.752 -6.332 -13.886 1.00 89.75 102 TRP A C 1
ATOM 778 O O . TRP A 1 102 ? -1.216 -6.892 -14.829 1.00 89.75 102 TRP A O 1
ATOM 788 N N . LEU A 1 103 ? -2.538 -7.009 -13.051 1.00 89.56 103 LEU A N 1
ATOM 789 C CA . LEU A 1 103 ? -2.783 -8.446 -13.206 1.00 89.56 103 LEU A CA 1
ATOM 790 C C . LEU A 1 103 ? -3.475 -8.784 -14.539 1.00 89.56 103 LEU A C 1
ATOM 792 O O . LEU A 1 103 ? -3.252 -9.856 -15.093 1.00 89.56 103 LEU A O 1
ATOM 796 N N . LEU A 1 104 ? -4.329 -7.887 -15.041 1.00 91.19 104 LEU A N 1
ATOM 797 C CA . LEU A 1 104 ? -5.092 -8.096 -16.275 1.00 91.19 104 LEU A CA 1
ATOM 798 C C . LEU A 1 104 ? -4.337 -7.672 -17.543 1.00 91.19 104 LEU A C 1
ATOM 800 O O . LEU A 1 104 ? -4.538 -8.282 -18.592 1.00 91.19 104 LEU A O 1
ATOM 804 N N . TRP A 1 105 ? -3.515 -6.621 -17.469 1.00 88.88 105 TRP A N 1
ATOM 805 C CA . TRP A 1 105 ? -2.877 -6.005 -18.645 1.00 88.88 105 TRP A CA 1
ATOM 806 C C . TRP A 1 105 ? -1.356 -5.867 -18.559 1.00 88.88 105 TRP A C 1
ATOM 808 O O . TRP A 1 105 ? -0.721 -5.476 -19.539 1.00 88.88 105 TRP A O 1
ATOM 818 N N . GLY A 1 106 ? -0.772 -6.141 -17.399 1.00 85.06 106 GLY A N 1
ATOM 819 C CA . GLY A 1 106 ? 0.664 -6.091 -17.174 1.00 85.06 106 GLY A CA 1
ATOM 820 C C . GLY A 1 106 ? 1.387 -7.201 -17.924 1.00 85.06 106 GLY A C 1
ATOM 821 O O . GLY A 1 106 ? 0.837 -8.270 -18.186 1.00 85.06 106 GLY A O 1
ATOM 822 N N . ARG A 1 107 ? 2.641 -6.923 -18.270 1.00 86.25 107 ARG A N 1
ATOM 823 C CA . ARG A 1 107 ? 3.576 -7.886 -18.847 1.00 86.25 107 ARG A CA 1
ATOM 824 C C . ARG A 1 107 ? 4.673 -8.108 -17.820 1.00 86.25 107 ARG A C 1
ATOM 826 O O . ARG A 1 107 ? 5.268 -7.142 -17.358 1.00 86.25 107 ARG A O 1
ATOM 833 N N . GLU A 1 108 ? 4.924 -9.356 -17.457 1.00 87.00 108 GLU A N 1
ATOM 834 C CA . GLU A 1 108 ? 5.914 -9.706 -16.435 1.00 87.00 108 GLU A CA 1
ATOM 835 C C . GLU A 1 108 ? 6.729 -10.924 -16.857 1.00 87.00 108 GLU A C 1
ATOM 837 O O . GLU A 1 108 ? 6.279 -11.756 -17.654 1.00 87.00 108 GLU A O 1
ATOM 842 N N . THR A 1 109 ? 7.932 -11.057 -16.302 1.00 86.00 109 THR A N 1
ATOM 843 C CA . THR A 1 109 ? 8.831 -12.162 -16.664 1.00 86.00 109 THR A CA 1
ATOM 844 C C . THR A 1 109 ? 8.274 -13.525 -16.264 1.00 86.00 109 THR A C 1
ATOM 846 O O . THR A 1 109 ? 8.508 -14.521 -16.952 1.00 86.00 109 THR A O 1
ATOM 849 N N . GLY A 1 110 ? 7.442 -13.569 -15.217 1.00 82.94 110 GLY A N 1
ATOM 850 C CA . GLY A 1 110 ? 6.704 -14.761 -14.795 1.00 82.94 110 GLY A CA 1
ATOM 851 C C . GLY A 1 110 ? 5.752 -15.320 -15.860 1.00 82.94 110 GLY A C 1
ATOM 852 O O . GLY A 1 110 ? 5.395 -16.495 -15.802 1.00 82.94 110 GLY A O 1
ATOM 853 N N . GLN A 1 111 ? 5.389 -14.518 -16.866 1.00 85.88 111 GLN A N 1
ATOM 854 C CA . GLN A 1 111 ? 4.570 -14.925 -18.012 1.00 85.88 111 GLN A CA 1
ATOM 855 C C . GLN A 1 111 ? 5.410 -15.329 -19.238 1.00 85.88 111 GLN A C 1
ATOM 857 O O . GLN A 1 111 ? 4.863 -15.550 -20.317 1.00 85.88 111 GLN A O 1
ATOM 862 N N . GLY A 1 112 ? 6.735 -15.437 -19.092 1.00 85.69 112 GLY A N 1
ATOM 863 C CA . GLY A 1 112 ? 7.657 -15.798 -20.173 1.00 85.69 112 GLY A CA 1
ATOM 864 C C . GLY A 1 112 ? 8.101 -14.624 -21.051 1.00 85.69 112 GLY A C 1
ATOM 865 O O . GLY A 1 112 ? 8.687 -14.843 -22.109 1.00 85.69 112 GLY A O 1
ATOM 866 N N . VAL A 1 113 ? 7.830 -13.388 -20.626 1.00 88.19 113 VAL A N 1
ATOM 867 C CA . VAL A 1 113 ? 8.238 -12.154 -21.314 1.00 88.19 113 VAL A CA 1
ATOM 868 C C . VAL A 1 113 ? 9.668 -11.771 -20.900 1.00 88.19 113 VAL A C 1
ATOM 870 O O . VAL A 1 113 ? 10.063 -11.990 -19.755 1.00 88.19 113 VAL A O 1
ATOM 873 N N . SER A 1 114 ? 10.480 -11.208 -21.803 1.00 88.81 114 SER A N 1
ATOM 874 C CA . SER A 1 114 ? 11.816 -10.716 -21.425 1.00 88.81 114 SER A CA 1
ATOM 875 C C . SER A 1 114 ? 11.715 -9.472 -20.531 1.00 88.81 114 SER A C 1
ATOM 877 O O . SER A 1 114 ? 10.741 -8.724 -20.599 1.00 88.81 114 SER A O 1
ATOM 879 N N . ILE A 1 115 ? 12.739 -9.203 -19.712 1.00 86.25 115 ILE A N 1
ATOM 880 C CA . ILE A 1 115 ? 12.781 -7.994 -18.863 1.00 86.25 115 ILE A CA 1
ATOM 881 C C . ILE A 1 115 ? 12.670 -6.718 -19.709 1.00 86.25 115 ILE A C 1
ATOM 883 O O . ILE A 1 115 ? 11.988 -5.774 -19.321 1.00 86.25 115 ILE A O 1
ATOM 887 N N . GLU A 1 116 ? 13.303 -6.697 -20.879 1.00 86.38 116 GLU A N 1
ATOM 888 C CA . GLU A 1 116 ? 13.282 -5.563 -21.811 1.00 86.38 116 GLU A CA 1
ATOM 889 C C . GLU A 1 116 ? 11.855 -5.293 -22.313 1.00 86.38 116 GLU A C 1
ATOM 891 O O . GLU A 1 116 ? 11.418 -4.147 -22.393 1.00 86.38 116 GLU A O 1
ATOM 896 N N . GLN A 1 117 ? 11.090 -6.348 -22.606 1.00 87.06 117 GLN A N 1
ATOM 897 C CA . GLN A 1 117 ? 9.710 -6.208 -23.064 1.00 87.06 117 GLN A CA 1
ATOM 898 C C . GLN A 1 117 ? 8.746 -5.888 -21.910 1.00 87.06 117 GLN A C 1
ATOM 900 O O . GLN A 1 117 ? 7.816 -5.103 -22.089 1.00 87.06 117 GLN A O 1
ATOM 905 N N . ALA A 1 118 ? 8.969 -6.454 -20.720 1.00 87.00 118 ALA A N 1
ATOM 906 C CA . ALA A 1 118 ? 8.187 -6.149 -19.519 1.00 87.00 118 ALA A CA 1
ATOM 907 C C . ALA A 1 118 ? 8.357 -4.681 -19.086 1.00 87.00 118 ALA A C 1
ATOM 909 O O . ALA A 1 118 ? 7.377 -3.998 -18.790 1.00 87.00 118 ALA A O 1
ATOM 910 N N . SER A 1 119 ? 9.590 -4.173 -19.150 1.00 86.50 119 SER A N 1
ATOM 911 C CA . SER A 1 119 ? 9.934 -2.793 -18.786 1.00 86.50 119 SER A CA 1
ATOM 912 C C . SER A 1 119 ? 9.636 -1.764 -19.876 1.00 86.50 119 SER A C 1
ATOM 914 O O . SER A 1 119 ? 9.822 -0.569 -19.649 1.00 86.50 119 SER A O 1
ATOM 916 N N . GLY A 1 120 ? 9.143 -2.200 -21.041 1.00 86.38 120 GLY A N 1
ATOM 917 C CA . GLY A 1 120 ? 8.787 -1.326 -22.159 1.00 86.38 120 GLY A CA 1
ATOM 918 C C . GLY A 1 120 ? 9.989 -0.746 -22.910 1.00 86.38 120 GLY A C 1
ATOM 919 O O . GLY A 1 120 ? 9.845 0.261 -23.601 1.00 86.38 120 GLY A O 1
ATOM 920 N N . GLU A 1 121 ? 11.169 -1.356 -22.779 1.00 86.25 121 GLU A N 1
ATOM 921 C CA . GLU A 1 121 ? 12.358 -1.019 -23.573 1.00 86.25 121 GLU A CA 1
ATOM 922 C C . GLU A 1 121 ? 12.229 -1.511 -25.021 1.00 86.25 121 GLU A C 1
ATOM 924 O O . GLU A 1 121 ? 12.764 -0.884 -25.936 1.00 86.25 121 GLU A O 1
ATOM 929 N N . ILE A 1 122 ? 11.473 -2.592 -25.236 1.00 81.88 122 ILE A N 1
ATOM 930 C CA . ILE A 1 122 ? 11.105 -3.130 -26.552 1.00 81.88 122 ILE A CA 1
ATOM 931 C C . ILE A 1 122 ? 9.604 -3.470 -26.598 1.00 81.88 122 ILE A C 1
ATOM 933 O O . ILE A 1 122 ? 8.983 -3.706 -25.561 1.00 81.88 122 ILE A O 1
ATOM 937 N N . ALA A 1 123 ? 9.015 -3.457 -27.799 1.00 69.56 123 ALA A N 1
ATOM 938 C CA . ALA A 1 123 ? 7.584 -3.713 -28.028 1.00 69.56 123 ALA A CA 1
ATOM 939 C C . ALA A 1 123 ? 7.206 -5.200 -27.904 1.00 69.56 123 ALA A C 1
ATOM 941 O O . ALA A 1 123 ? 7.963 -6.046 -28.422 1.00 69.56 123 ALA A O 1
#

pLDDT: mean 91.34, std 4.21, range [69.56, 97.5]

Radius of gyration: 17.61 Å; chains: 1; bounding box: 34×31×52 Å

Sequence (123 aa):
GTFVLTVIIGVTTSVWTKNMALFWVLVGLLAIVNSICYLTEDTMKAEVWPTGQRGTLTALARFISIGLYIPAIYLTGSMPVNTYFLFNAGVWFVGLLTAGAWLLWGRETGQGVSIEQASGEIA